Protein AF-A0A6A6K216-F1 (afdb_monomer)

Secondary structure (DSSP, 8-state):
----PPP------------PPTTTTT-HHHHHHHHHHHTSBTTT-TT--B---SGGGS-GGG----HHHHHHHHHHHHHHHHHHHHHHHHTSSGGGGGGSS-S---HHHHHHHHHHHHHTTPPPPPPPHHHHHHHHHHHHHHHH-HHHHHHHHHHHHHHHHHTT-

pLDDT: mean 86.9, std 17.95, range [30.39, 98.62]

Structure (mmCIF, N/CA/C/O backbone):
data_AF-A0A6A6K216-F1
#
_entry.id   AF-A0A6A6K216-F1
#
loop_
_atom_site.group_PDB
_atom_site.id
_atom_site.type_symbol
_atom_site.label_atom_id
_atom_site.label_alt_id
_atom_site.label_comp_id
_atom_site.label_asym_id
_atom_site.label_entity_id
_atom_site.label_seq_id
_atom_site.pdbx_PDB_ins_code
_atom_site.Cartn_x
_atom_site.Cartn_y
_atom_site.Cartn_z
_atom_site.occupancy
_atom_site.B_iso_or_equiv
_atom_site.auth_seq_id
_atom_site.auth_comp_id
_atom_site.auth_asym_id
_atom_site.auth_atom_id
_atom_site.pdbx_PDB_model_num
ATOM 1 N N . MET A 1 1 ? 72.901 -8.628 -29.910 1.00 35.94 1 MET A N 1
ATOM 2 C CA . MET A 1 1 ? 72.685 -7.293 -29.310 1.00 35.94 1 MET A CA 1
ATOM 3 C C . MET A 1 1 ? 71.188 -7.120 -29.076 1.00 35.94 1 MET A C 1
ATOM 5 O O . MET A 1 1 ? 70.442 -7.406 -30.004 1.00 35.94 1 MET A O 1
ATOM 9 N N . PRO A 1 2 ? 70.743 -6.776 -27.857 1.00 42.59 2 PRO A N 1
ATOM 10 C CA . PRO A 1 2 ? 69.335 -6.824 -27.460 1.00 42.59 2 PRO A CA 1
ATOM 11 C C . PRO A 1 2 ? 68.654 -5.462 -27.657 1.00 42.59 2 PRO A C 1
ATOM 13 O O . PRO A 1 2 ? 69.255 -4.438 -27.343 1.00 42.59 2 PRO A O 1
ATOM 16 N N . LEU A 1 3 ? 67.396 -5.426 -28.107 1.00 37.66 3 LEU A N 1
ATOM 17 C CA . LEU A 1 3 ? 66.586 -4.202 -28.078 1.00 37.66 3 LEU A CA 1
ATOM 18 C C . LEU A 1 3 ? 65.158 -4.470 -27.578 1.00 37.66 3 LEU A C 1
ATOM 20 O O . LEU A 1 3 ? 64.275 -4.886 -28.314 1.00 37.66 3 LEU A O 1
ATOM 24 N N . LYS A 1 4 ? 65.034 -4.195 -26.273 1.00 38.81 4 LYS A N 1
ATOM 25 C CA . LYS A 1 4 ? 63.952 -3.544 -25.514 1.00 38.81 4 LYS A CA 1
ATOM 26 C C . LYS A 1 4 ? 62.517 -4.069 -25.653 1.00 38.81 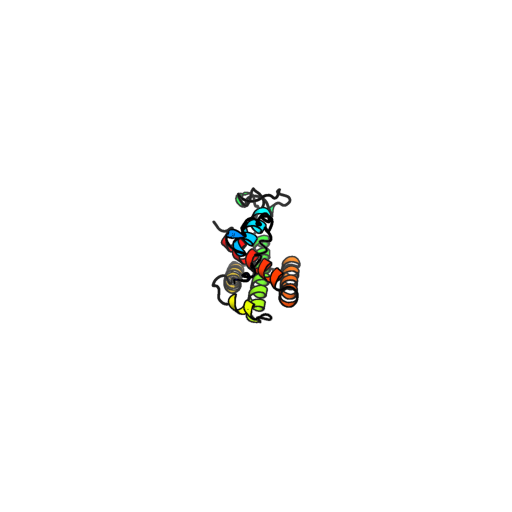4 LYS A C 1
ATOM 28 O O . LYS A 1 4 ? 61.798 -3.763 -26.595 1.00 38.81 4 LYS A O 1
ATOM 33 N N . ALA A 1 5 ? 62.081 -4.718 -24.573 1.00 42.59 5 ALA A N 1
ATOM 34 C CA . ALA A 1 5 ? 60.683 -4.870 -24.200 1.00 42.59 5 ALA A CA 1
ATOM 35 C C . ALA A 1 5 ? 60.002 -3.493 -24.094 1.00 42.59 5 ALA A C 1
ATOM 37 O O . ALA A 1 5 ? 60.501 -2.594 -23.412 1.00 42.59 5 ALA A O 1
ATOM 38 N N . ALA A 1 6 ? 58.865 -3.342 -24.770 1.00 41.12 6 ALA A N 1
ATOM 39 C CA . ALA A 1 6 ? 57.981 -2.201 -24.601 1.00 41.12 6 ALA A CA 1
ATOM 40 C C . ALA A 1 6 ? 57.292 -2.310 -23.233 1.00 41.12 6 ALA A C 1
ATOM 42 O O . ALA A 1 6 ? 56.604 -3.290 -22.948 1.00 41.12 6 ALA A O 1
ATOM 43 N N . ALA A 1 7 ? 57.516 -1.318 -22.375 1.00 40.09 7 ALA A N 1
ATOM 44 C CA . ALA A 1 7 ? 56.846 -1.210 -21.091 1.00 40.09 7 ALA A CA 1
ATOM 45 C C . ALA A 1 7 ? 55.359 -0.897 -21.314 1.00 40.09 7 ALA A C 1
ATOM 47 O O . ALA A 1 7 ? 55.012 0.142 -21.876 1.00 40.09 7 ALA A O 1
ATOM 48 N N . ILE A 1 8 ? 54.488 -1.799 -20.865 1.00 40.84 8 ILE A N 1
ATOM 49 C CA . ILE A 1 8 ? 53.052 -1.551 -20.746 1.00 40.84 8 ILE A CA 1
ATOM 50 C C . ILE A 1 8 ? 52.876 -0.603 -19.558 1.00 40.84 8 ILE A C 1
ATOM 52 O O . ILE A 1 8 ? 53.057 -0.992 -18.405 1.00 40.84 8 ILE A O 1
ATOM 56 N N . VAL A 1 9 ? 52.572 0.661 -19.842 1.00 39.34 9 VAL A N 1
ATOM 57 C CA . VAL A 1 9 ? 52.207 1.640 -18.816 1.00 39.34 9 VAL A CA 1
ATOM 58 C C . VAL A 1 9 ? 50.770 1.342 -18.399 1.00 39.34 9 VAL A C 1
ATOM 60 O O . VAL A 1 9 ? 49.826 1.666 -19.114 1.00 39.34 9 VAL A O 1
ATOM 63 N N . SER A 1 10 ? 50.609 0.686 -17.250 1.00 42.59 10 SER A N 1
ATOM 64 C CA . SER A 1 10 ? 49.314 0.565 -16.583 1.00 42.59 10 SER A CA 1
ATOM 65 C C . SER A 1 10 ? 48.920 1.943 -16.054 1.00 42.59 10 SER A C 1
ATOM 67 O O . SER A 1 10 ? 49.529 2.453 -15.112 1.00 42.59 10 SER A O 1
ATOM 69 N N . SER A 1 11 ? 47.936 2.583 -16.684 1.00 39.50 11 SER A N 1
ATOM 70 C CA . SER A 1 11 ? 47.316 3.789 -16.147 1.00 39.50 11 SER A CA 1
ATOM 71 C C . SER A 1 11 ? 46.386 3.389 -15.002 1.00 39.50 11 SER A C 1
ATOM 73 O O . SER A 1 11 ? 45.192 3.169 -15.199 1.00 39.50 11 SER A O 1
ATOM 75 N N . THR A 1 12 ? 46.919 3.277 -13.788 1.00 42.12 12 THR A N 1
ATOM 76 C CA . THR A 1 12 ? 46.086 3.307 -12.583 1.00 42.12 12 THR A CA 1
ATOM 77 C C . THR A 1 12 ? 45.562 4.725 -12.412 1.00 42.12 12 THR A C 1
ATOM 79 O O . THR A 1 12 ? 46.193 5.567 -11.773 1.00 42.12 12 THR A O 1
ATOM 82 N N . THR A 1 13 ? 44.405 5.003 -13.006 1.00 42.72 13 THR A N 1
ATOM 83 C CA . THR A 1 13 ? 43.576 6.128 -12.586 1.00 42.72 13 THR A CA 1
ATOM 84 C C . THR A 1 13 ? 43.118 5.795 -11.171 1.00 42.72 13 THR A C 1
ATOM 86 O O . THR A 1 13 ? 42.282 4.920 -10.974 1.00 42.72 13 THR A O 1
ATOM 89 N N . ALA A 1 14 ? 43.731 6.421 -10.167 1.00 44.00 14 ALA A N 1
ATOM 90 C CA . ALA A 1 14 ? 43.245 6.342 -8.800 1.00 44.00 14 ALA A CA 1
ATOM 91 C C . ALA A 1 14 ? 41.879 7.039 -8.755 1.00 44.00 14 ALA A C 1
ATOM 93 O O . ALA A 1 14 ? 41.801 8.268 -8.679 1.00 44.00 14 ALA A O 1
ATOM 94 N N . GLU A 1 15 ? 40.801 6.261 -8.861 1.00 48.75 15 GLU A N 1
ATOM 95 C CA . GLU A 1 15 ? 39.462 6.738 -8.541 1.00 48.75 15 GLU A CA 1
ATOM 96 C C . GLU A 1 15 ? 39.501 7.256 -7.101 1.00 48.75 15 GLU A C 1
ATOM 98 O O . GLU A 1 15 ? 39.851 6.535 -6.162 1.00 48.75 15 GLU A O 1
ATOM 103 N N . LYS A 1 16 ? 39.200 8.547 -6.918 1.00 45.44 16 LYS A N 1
ATOM 104 C CA . LYS A 1 16 ? 38.937 9.094 -5.584 1.00 45.44 16 LYS A CA 1
ATOM 105 C C . LYS A 1 16 ? 37.884 8.192 -4.938 1.00 45.44 16 LYS A C 1
ATOM 107 O O . LYS A 1 16 ? 36.906 7.897 -5.625 1.00 45.44 16 LYS A O 1
ATOM 112 N N . PRO A 1 17 ? 38.020 7.791 -3.662 1.00 46.38 17 PRO A N 1
ATOM 113 C CA . PRO A 1 17 ? 36.957 7.063 -2.991 1.00 46.38 17 PRO A CA 1
ATOM 114 C C . PRO A 1 17 ? 35.728 7.971 -2.970 1.00 46.38 17 PRO A C 1
ATOM 116 O O . PRO A 1 17 ? 35.641 8.907 -2.171 1.00 46.38 17 PRO A O 1
ATOM 119 N N . GLN A 1 18 ? 34.805 7.748 -3.908 1.00 61.09 18 GLN A N 1
ATOM 120 C CA . GLN A 1 18 ? 33.478 8.325 -3.828 1.00 61.09 18 GLN A CA 1
ATOM 121 C C . GLN A 1 18 ? 32.920 7.852 -2.491 1.00 61.09 18 GLN A C 1
ATOM 123 O O . GLN A 1 18 ? 33.005 6.666 -2.157 1.00 61.09 18 GLN A O 1
ATOM 128 N N . LYS A 1 19 ? 32.448 8.796 -1.671 1.00 56.94 19 LYS A N 1
ATOM 129 C CA . LYS A 1 19 ? 31.720 8.447 -0.454 1.00 56.94 19 LYS A CA 1
ATOM 130 C C . LYS A 1 19 ? 30.552 7.582 -0.904 1.00 56.94 19 LYS A C 1
ATOM 132 O O . LYS A 1 19 ? 29.618 8.115 -1.492 1.00 56.94 19 LYS A O 1
ATOM 137 N N . ARG A 1 20 ? 30.652 6.276 -0.655 1.00 62.44 20 ARG A N 1
ATOM 138 C CA . ARG A 1 20 ? 29.561 5.347 -0.917 1.00 62.44 20 ARG A CA 1
ATOM 139 C C . ARG A 1 20 ? 28.321 5.852 -0.200 1.00 62.44 20 ARG A C 1
ATOM 141 O O . ARG A 1 20 ? 28.414 6.284 0.957 1.00 62.44 20 ARG A O 1
ATOM 148 N N . TYR A 1 21 ? 27.191 5.826 -0.887 1.00 66.00 21 TYR A N 1
ATOM 149 C CA . TYR A 1 21 ? 25.920 6.157 -0.277 1.00 66.00 21 TYR A CA 1
ATOM 150 C C . TYR A 1 21 ? 25.632 5.138 0.838 1.00 66.00 21 TYR A C 1
ATOM 152 O O . TYR A 1 21 ? 26.005 3.963 0.731 1.00 66.00 21 TYR A O 1
ATOM 160 N N . PRO A 1 22 ? 25.039 5.557 1.968 1.00 67.44 22 PRO A N 1
ATOM 161 C CA . PRO A 1 22 ? 24.715 4.615 3.031 1.00 67.44 22 PRO A CA 1
ATOM 162 C C . PRO A 1 22 ? 23.794 3.503 2.503 1.00 67.44 22 PRO A C 1
ATOM 164 O O . PRO A 1 22 ? 22.769 3.787 1.895 1.00 67.44 22 PRO A O 1
ATOM 167 N N . GLY A 1 23 ? 24.182 2.244 2.720 1.00 69.75 23 GLY A N 1
ATOM 168 C CA . GLY A 1 23 ? 23.472 1.062 2.210 1.00 69.75 23 GLY A CA 1
ATOM 169 C C . GLY A 1 23 ? 24.043 0.471 0.916 1.00 69.75 23 GLY A C 1
ATOM 170 O O . GLY A 1 23 ? 23.913 -0.732 0.707 1.00 69.75 23 GLY A O 1
ATOM 171 N N . GLU A 1 24 ? 24.804 1.245 0.133 1.00 75.31 24 GLU A N 1
ATOM 172 C CA . GLU A 1 24 ? 25.324 0.838 -1.189 1.00 75.31 24 GLU A CA 1
ATOM 173 C C . GLU A 1 24 ? 26.183 -0.435 -1.131 1.00 75.31 24 GLU A C 1
ATOM 175 O O . GLU A 1 24 ? 26.147 -1.287 -2.014 1.00 75.31 24 GLU A O 1
ATOM 180 N N . ALA A 1 25 ? 26.916 -0.635 -0.032 1.00 78.06 25 ALA A N 1
ATOM 181 C CA . ALA A 1 25 ? 27.739 -1.829 0.159 1.00 78.06 25 ALA A CA 1
ATOM 182 C C . ALA A 1 25 ? 26.933 -3.127 0.393 1.00 78.06 25 ALA A C 1
ATOM 184 O O . ALA A 1 25 ? 27.515 -4.206 0.301 1.00 78.06 25 ALA A O 1
ATOM 185 N N . LYS A 1 26 ? 25.637 -3.037 0.729 1.00 83.62 26 LYS A N 1
ATOM 186 C CA . LYS A 1 26 ? 24.752 -4.190 0.984 1.00 83.62 26 LYS A CA 1
ATOM 187 C C . LYS A 1 26 ? 23.751 -4.450 -0.149 1.00 83.62 26 LYS A C 1
ATOM 189 O O . LYS A 1 26 ? 23.140 -5.515 -0.167 1.00 83.62 26 LYS A O 1
ATOM 194 N N . GLY A 1 27 ? 23.607 -3.510 -1.084 1.00 89.06 27 GLY A N 1
ATOM 195 C CA . GLY A 1 27 ? 22.727 -3.609 -2.247 1.00 89.06 27 GLY A CA 1
ATOM 196 C C . GLY A 1 27 ? 21.589 -2.589 -2.239 1.00 89.06 27 GLY A C 1
ATOM 197 O O . GLY A 1 27 ? 21.274 -1.976 -1.221 1.00 89.06 27 GLY A O 1
ATOM 198 N N . PHE A 1 28 ? 20.938 -2.452 -3.394 1.00 88.25 28 PHE A N 1
ATOM 199 C CA . PHE A 1 28 ? 19.971 -1.385 -3.671 1.00 88.25 28 PHE A CA 1
ATOM 200 C C . PHE A 1 28 ? 18.787 -1.334 -2.690 1.00 88.25 28 PHE A C 1
ATOM 202 O O . PHE A 1 28 ? 18.355 -0.257 -2.293 1.00 88.25 28 PHE A O 1
ATOM 209 N N . VAL A 1 29 ? 18.292 -2.487 -2.227 1.00 90.00 29 VAL A N 1
ATOM 210 C CA . VAL A 1 29 ? 17.194 -2.541 -1.243 1.00 90.00 29 VAL A CA 1
ATOM 211 C C . VAL A 1 29 ? 17.589 -1.880 0.086 1.00 90.00 29 VAL A C 1
ATOM 213 O O . VAL A 1 29 ? 16.767 -1.207 0.703 1.00 90.00 29 VAL A O 1
ATOM 216 N N . GLU A 1 30 ? 18.851 -2.001 0.514 1.00 89.88 30 GLU A N 1
ATOM 217 C CA . GLU A 1 30 ? 19.332 -1.336 1.732 1.00 89.88 30 GLU A CA 1
ATOM 218 C C . GLU A 1 30 ? 19.438 0.183 1.535 1.00 89.88 30 GLU A C 1
ATOM 220 O O . GLU A 1 30 ? 19.135 0.941 2.456 1.00 89.88 30 GLU A O 1
ATOM 225 N N . GLU A 1 31 ? 19.815 0.646 0.339 1.00 90.44 31 GLU A N 1
ATOM 226 C CA . GLU A 1 31 ? 19.790 2.076 0.002 1.00 90.44 31 GLU A CA 1
ATOM 227 C C . GLU A 1 31 ? 18.361 2.630 0.091 1.00 90.44 31 GLU A C 1
ATOM 229 O O . GLU A 1 31 ? 18.127 3.667 0.718 1.00 90.44 31 GLU A O 1
ATOM 234 N N . MET A 1 32 ? 17.385 1.898 -0.458 1.00 91.38 32 MET A N 1
ATOM 235 C CA . MET A 1 32 ? 15.969 2.261 -0.373 1.00 91.38 32 MET A CA 1
ATOM 236 C C . MET A 1 32 ? 15.472 2.278 1.075 1.00 91.38 32 MET A C 1
ATOM 238 O O . MET A 1 32 ? 14.845 3.255 1.486 1.00 91.38 32 MET A O 1
ATOM 242 N N . ARG A 1 33 ? 15.789 1.245 1.873 1.00 91.88 33 ARG A N 1
ATOM 243 C CA . ARG A 1 33 ? 15.476 1.198 3.311 1.00 91.88 33 ARG A CA 1
ATOM 244 C C . ARG A 1 33 ? 16.048 2.415 4.026 1.00 91.88 33 ARG A C 1
ATOM 246 O O . ARG A 1 33 ? 15.327 3.074 4.766 1.00 91.88 33 ARG A O 1
ATOM 253 N N . PHE A 1 34 ? 17.322 2.725 3.809 1.00 89.50 34 PHE A N 1
ATOM 254 C CA . PHE A 1 34 ? 17.995 3.826 4.490 1.00 89.50 34 PHE A CA 1
ATOM 255 C C . PHE A 1 34 ? 17.320 5.175 4.215 1.00 89.50 34 PHE A C 1
ATOM 257 O O . PHE A 1 34 ? 17.086 5.952 5.142 1.00 89.50 34 PHE A O 1
ATOM 264 N N . VAL A 1 35 ? 16.963 5.447 2.956 1.00 91.75 35 VAL A N 1
ATOM 265 C CA . VAL A 1 35 ? 16.245 6.677 2.592 1.00 91.75 35 VAL A CA 1
ATOM 266 C C . VAL A 1 35 ? 14.827 6.679 3.167 1.00 91.75 35 VAL A C 1
ATOM 268 O O . VAL A 1 35 ? 14.415 7.684 3.745 1.00 91.75 35 VAL A O 1
ATOM 271 N N . ALA A 1 36 ? 14.100 5.562 3.075 1.00 90.88 36 ALA A N 1
ATOM 272 C CA . ALA A 1 36 ? 12.743 5.440 3.603 1.00 90.88 36 ALA A CA 1
ATOM 273 C C . ALA A 1 36 ? 12.690 5.669 5.122 1.00 90.88 36 ALA A C 1
ATOM 275 O O . ALA A 1 36 ? 11.853 6.430 5.608 1.00 90.88 36 ALA A O 1
ATOM 276 N N . MET A 1 37 ? 13.620 5.084 5.882 1.00 90.56 37 MET A N 1
ATOM 277 C CA . MET A 1 37 ? 13.667 5.232 7.340 1.00 90.56 37 MET A CA 1
ATOM 278 C C . MET A 1 37 ? 13.858 6.689 7.770 1.00 90.56 37 MET A C 1
ATOM 280 O O . MET A 1 37 ? 13.173 7.142 8.682 1.00 90.56 37 MET A O 1
ATOM 284 N N . LYS A 1 38 ? 14.694 7.462 7.068 1.00 91.75 38 LYS A N 1
ATOM 285 C CA . LYS A 1 38 ? 14.906 8.892 7.361 1.00 91.75 38 LYS A CA 1
ATOM 286 C C . LYS A 1 38 ? 13.656 9.753 7.184 1.00 91.75 38 LYS A C 1
ATOM 288 O O . LYS A 1 38 ? 13.561 10.814 7.797 1.00 91.75 38 LYS A O 1
ATOM 293 N N . LEU A 1 39 ? 12.718 9.327 6.336 1.00 91.88 39 LEU A N 1
ATOM 294 C CA . LEU A 1 39 ? 11.461 10.041 6.107 1.00 91.88 39 LEU A CA 1
ATOM 295 C C . LEU A 1 39 ? 10.420 9.799 7.206 1.00 91.88 39 LEU A C 1
ATOM 297 O O . LEU A 1 39 ? 9.438 10.531 7.256 1.00 91.88 39 LEU A O 1
ATOM 301 N N . HIS A 1 40 ? 10.634 8.829 8.097 1.00 91.00 40 HIS A N 1
ATOM 302 C CA . HIS A 1 40 ? 9.775 8.630 9.260 1.00 91.00 40 HIS A CA 1
ATOM 303 C C . HIS A 1 40 ? 10.100 9.644 10.361 1.00 91.00 40 HIS A C 1
ATOM 305 O O . HIS A 1 40 ? 11.218 10.170 10.446 1.00 91.00 40 HIS A O 1
ATOM 311 N N . THR A 1 41 ? 9.135 9.893 11.247 1.00 92.06 41 THR A N 1
ATOM 312 C CA . THR A 1 41 ? 9.400 10.646 12.475 1.00 92.06 41 THR A CA 1
ATOM 313 C C . THR A 1 41 ? 10.118 9.777 13.499 1.00 92.06 41 THR A C 1
ATOM 315 O O . THR A 1 41 ? 9.982 8.550 13.508 1.00 92.06 41 THR A O 1
ATOM 318 N N . ARG A 1 42 ? 10.850 10.412 14.423 1.00 90.56 42 ARG A N 1
ATOM 319 C CA . ARG A 1 42 ? 11.465 9.696 15.558 1.00 90.56 42 ARG A CA 1
ATOM 320 C C . ARG A 1 42 ? 10.451 9.020 16.474 1.00 90.56 42 ARG A C 1
ATOM 322 O O . ARG A 1 42 ? 10.810 8.085 17.184 1.00 90.56 42 ARG A O 1
ATOM 329 N N . GLU A 1 43 ? 9.209 9.504 16.483 1.00 89.06 43 GLU A N 1
ATOM 330 C CA . GLU A 1 43 ? 8.134 8.892 17.263 1.00 89.06 43 GLU A CA 1
ATOM 331 C C . GLU A 1 43 ? 7.642 7.573 16.658 1.00 89.06 43 GLU A C 1
ATOM 333 O O . GLU A 1 43 ? 7.176 6.712 17.399 1.00 89.06 43 GLU A O 1
ATOM 338 N N . GLN A 1 44 ? 7.740 7.413 15.336 1.00 86.12 44 GLN A N 1
ATOM 339 C CA . GLN A 1 44 ? 7.256 6.229 14.623 1.00 86.12 44 GLN A CA 1
ATOM 340 C C . GLN A 1 44 ? 8.365 5.225 14.315 1.00 86.12 44 GLN A C 1
ATOM 342 O O . GLN A 1 44 ? 8.106 4.028 14.249 1.00 86.12 44 GLN A O 1
ATOM 347 N N . ALA A 1 45 ? 9.607 5.688 14.160 1.00 88.31 45 ALA A N 1
ATOM 348 C CA . ALA A 1 45 ? 10.747 4.823 13.911 1.00 88.31 45 ALA A CA 1
ATOM 349 C C . ALA A 1 45 ? 12.029 5.353 14.562 1.00 88.31 45 ALA A C 1
ATOM 351 O O . ALA A 1 45 ? 12.357 6.534 14.470 1.00 88.31 45 ALA A O 1
ATOM 352 N N . LYS A 1 46 ? 12.830 4.451 15.143 1.00 88.12 46 LYS A N 1
ATOM 353 C CA . LYS A 1 46 ? 14.109 4.797 15.796 1.00 88.12 46 LYS A CA 1
ATOM 354 C C . LYS A 1 46 ? 15.102 5.495 14.857 1.00 88.12 46 LYS A C 1
ATOM 356 O O . LYS A 1 46 ? 15.869 6.346 15.299 1.00 88.12 46 LYS A O 1
ATOM 361 N N . GLU A 1 47 ? 15.104 5.107 13.585 1.00 88.31 47 GLU A N 1
ATOM 362 C CA . GLU A 1 47 ? 15.962 5.674 12.532 1.00 88.31 47 GLU A CA 1
ATOM 363 C C . GLU A 1 47 ? 15.337 6.913 11.855 1.00 88.31 47 GLU A C 1
ATOM 365 O O . GLU A 1 47 ? 15.926 7.458 10.924 1.00 88.31 47 GLU A O 1
ATOM 370 N N . GLY A 1 48 ? 14.163 7.360 12.316 1.00 90.94 48 GLY A N 1
ATOM 371 C CA . GLY A 1 48 ? 13.466 8.533 11.800 1.00 90.94 48 GLY A CA 1
ATOM 372 C C . GLY A 1 48 ? 14.226 9.838 12.036 1.00 90.94 48 GLY A C 1
ATOM 373 O O . GLY A 1 48 ? 14.883 10.035 13.064 1.00 90.94 48 GLY A O 1
ATOM 374 N N . GLU A 1 49 ? 14.124 10.761 11.082 1.00 93.31 49 GLU A N 1
ATOM 375 C CA . GLU A 1 49 ? 14.758 12.084 11.151 1.00 93.31 49 GLU A CA 1
ATOM 376 C C . GLU A 1 49 ? 13.762 13.237 10.962 1.00 93.31 49 GLU A C 1
ATOM 378 O O . GLU A 1 49 ? 14.156 14.397 11.077 1.00 93.31 49 GLU A O 1
ATOM 383 N N . LYS A 1 50 ? 12.482 12.948 10.692 1.00 93.06 50 LYS A N 1
ATOM 384 C CA . LYS A 1 50 ? 11.445 13.976 10.560 1.00 93.06 50 LYS A CA 1
ATOM 385 C C . LYS A 1 50 ? 10.864 14.396 11.908 1.00 93.06 50 LYS A C 1
ATOM 387 O O . LYS A 1 50 ? 10.764 13.600 12.845 1.00 93.06 50 LYS A O 1
ATOM 392 N N . GLU A 1 51 ? 10.465 15.659 11.965 1.00 92.00 51 GLU A N 1
ATOM 393 C CA . GLU A 1 51 ? 9.637 16.200 13.039 1.00 92.00 51 GLU A CA 1
ATOM 394 C C . GLU A 1 51 ? 8.165 15.864 12.778 1.00 92.00 51 GLU A C 1
ATOM 396 O O . GLU A 1 51 ? 7.773 15.605 11.642 1.00 92.00 51 GLU A O 1
ATOM 401 N N . VAL A 1 52 ? 7.358 15.857 13.836 1.00 92.12 52 VAL A N 1
ATOM 402 C CA . VAL A 1 52 ? 5.915 15.611 13.741 1.00 92.12 52 VAL A CA 1
ATOM 403 C C . VAL A 1 52 ? 5.214 16.884 13.268 1.00 92.12 52 VAL A C 1
ATOM 405 O O . VAL A 1 52 ? 5.165 17.870 14.004 1.00 92.12 52 VAL A O 1
ATOM 408 N N . GLU A 1 53 ? 4.611 16.848 12.084 1.00 90.94 53 GLU A N 1
ATOM 409 C CA . GLU A 1 53 ? 3.785 17.933 11.545 1.00 90.94 53 GLU A CA 1
ATOM 410 C C . GLU A 1 53 ? 2.292 17.612 11.666 1.00 90.94 53 GLU A C 1
ATOM 412 O O . GLU A 1 53 ? 1.476 18.506 11.909 1.00 90.94 53 GLU A O 1
ATOM 417 N N . LYS A 1 54 ? 1.928 16.331 11.537 1.00 89.06 54 LYS A N 1
ATOM 418 C CA . LYS A 1 54 ? 0.532 15.871 11.533 1.00 89.06 54 LYS A CA 1
ATOM 419 C C . LYS A 1 54 ? 0.204 14.924 12.693 1.00 89.06 54 LYS A C 1
ATOM 421 O O . LYS A 1 54 ? 1.097 14.258 13.221 1.00 89.06 54 LYS A O 1
ATOM 426 N N . PRO A 1 55 ? -1.073 14.820 13.111 1.00 88.94 55 PRO A N 1
ATOM 427 C CA . PRO A 1 55 ? -1.489 13.861 14.136 1.00 88.94 55 PRO A CA 1
ATOM 428 C C . PRO A 1 55 ? -1.105 12.413 13.801 1.00 88.94 55 PRO A C 1
ATOM 430 O O . PRO A 1 55 ? -0.660 11.685 14.685 1.00 88.94 55 PRO A O 1
ATOM 433 N N . GLU A 1 56 ? -1.200 12.028 12.528 1.00 87.62 56 GLU A N 1
ATOM 434 C CA . GLU A 1 56 ? -0.895 10.685 12.021 1.00 87.62 56 GLU A CA 1
ATOM 435 C C . GLU A 1 56 ? 0.613 10.392 11.965 1.00 87.62 56 GLU A C 1
ATOM 437 O O . GLU A 1 56 ? 1.013 9.268 11.693 1.00 87.62 56 GLU A O 1
ATOM 442 N N . GLU A 1 57 ? 1.471 11.380 12.231 1.00 88.81 57 GLU A N 1
ATOM 443 C CA . GLU A 1 57 ? 2.933 11.225 12.299 1.00 88.81 57 GLU A CA 1
ATOM 444 C C . GLU A 1 57 ? 3.432 11.029 13.742 1.00 88.81 57 GLU A C 1
ATOM 446 O O . GLU A 1 57 ? 4.624 10.815 13.982 1.00 88.81 57 GLU A O 1
ATOM 451 N N . ARG A 1 58 ? 2.518 11.096 14.721 1.00 89.88 58 ARG A N 1
ATOM 452 C CA . ARG A 1 58 ? 2.789 10.776 16.128 1.00 89.88 58 ARG A CA 1
ATOM 453 C C . ARG A 1 58 ? 2.887 9.269 16.338 1.00 89.88 58 ARG A C 1
ATOM 455 O O . ARG A 1 58 ? 2.427 8.477 15.512 1.00 89.88 58 ARG A O 1
ATOM 462 N N . ALA A 1 59 ? 3.424 8.876 17.491 1.00 88.19 59 ALA A N 1
ATOM 463 C CA . ALA A 1 59 ? 3.393 7.486 17.937 1.00 88.19 59 ALA A CA 1
ATOM 464 C C . ALA A 1 59 ? 1.956 6.924 17.910 1.00 88.19 59 ALA A C 1
ATOM 466 O O . ALA A 1 59 ? 1.038 7.562 18.428 1.00 88.19 59 ALA A O 1
ATOM 467 N N . VAL A 1 60 ? 1.781 5.715 17.363 1.00 87.25 60 VAL A N 1
ATOM 468 C CA . VAL A 1 60 ? 0.473 5.049 17.180 1.00 87.25 60 VAL A CA 1
ATOM 469 C C . VAL A 1 60 ? -0.400 5.028 18.449 1.00 87.25 60 VAL A C 1
ATOM 471 O O . VAL A 1 60 ? -1.589 5.314 18.338 1.00 87.25 60 VAL A O 1
ATOM 474 N N . PRO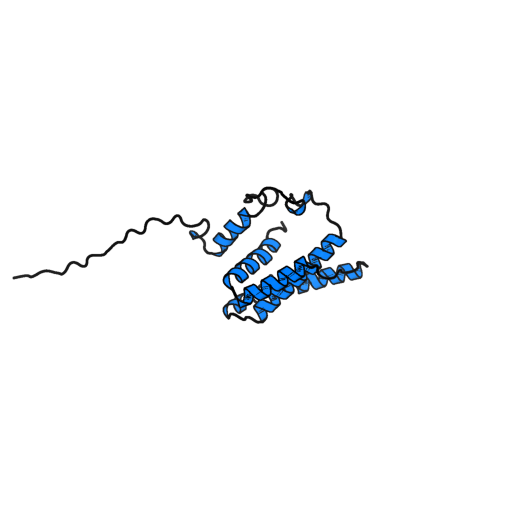 A 1 61 ? 0.133 4.807 19.674 1.00 90.06 61 PRO A N 1
ATOM 475 C CA . PRO A 1 61 ? -0.683 4.843 20.895 1.00 90.06 61 PRO A CA 1
ATOM 476 C C . PRO A 1 61 ? -1.338 6.198 21.204 1.00 90.06 61 PRO A C 1
ATOM 478 O O . PRO A 1 61 ? -2.212 6.267 22.062 1.00 90.06 61 PRO A O 1
ATOM 481 N N . LYS A 1 62 ? -0.895 7.283 20.558 1.00 91.31 62 LYS A N 1
ATOM 482 C CA . LYS A 1 62 ? -1.457 8.633 20.713 1.00 91.31 62 LYS A CA 1
ATOM 483 C C . LYS A 1 62 ? -2.552 8.938 19.685 1.00 91.31 62 LYS A C 1
ATOM 485 O O . LYS A 1 62 ? -3.055 10.059 19.673 1.00 91.31 62 LYS A O 1
ATOM 490 N N . TRP A 1 63 ? -2.850 8.013 18.775 1.00 91.38 63 TRP A N 1
ATOM 491 C CA . TRP A 1 63 ? -3.865 8.222 17.749 1.00 91.38 63 TRP A CA 1
ATOM 492 C C . TRP A 1 63 ? -5.267 8.076 18.342 1.00 91.38 63 TRP A C 1
ATOM 494 O O . TRP A 1 63 ? -5.503 7.246 19.218 1.00 91.38 63 TRP A O 1
ATOM 504 N N . GLU A 1 64 ? -6.212 8.843 17.803 1.00 92.69 64 GLU A N 1
ATOM 505 C CA . GLU A 1 64 ? -7.640 8.746 18.117 1.00 92.69 64 GLU A CA 1
ATOM 506 C C . GLU A 1 64 ? -8.399 8.261 16.866 1.00 92.69 64 GLU A C 1
ATOM 508 O O . GLU A 1 64 ? -9.027 9.061 16.167 1.00 92.69 64 GLU A O 1
ATOM 513 N N . PRO A 1 65 ? -8.288 6.968 16.497 1.00 93.81 65 PRO A N 1
ATOM 514 C CA . PRO A 1 65 ? -8.903 6.458 15.279 1.00 93.81 65 PRO A CA 1
ATOM 515 C C . PRO A 1 65 ? -10.426 6.348 15.417 1.00 93.81 65 PRO A C 1
ATOM 517 O O . PRO A 1 65 ? -10.964 6.078 16.490 1.00 93.81 65 PRO A O 1
ATOM 520 N N . SER A 1 66 ? -11.126 6.473 14.290 1.00 95.25 66 SER A N 1
ATOM 521 C CA . SER A 1 66 ? -12.552 6.165 14.175 1.00 95.25 66 SER A CA 1
ATOM 522 C C . SER A 1 66 ? -12.770 5.019 13.190 1.00 95.25 66 SER A C 1
ATOM 524 O O . SER A 1 66 ? -11.984 4.836 12.259 1.00 95.25 66 SER A O 1
ATOM 526 N N . VAL A 1 67 ? -13.858 4.260 13.359 1.00 96.44 67 VAL A N 1
ATOM 527 C CA . VAL A 1 67 ? -14.199 3.172 12.423 1.00 96.44 67 VAL A CA 1
ATOM 528 C C . VAL A 1 67 ? -14.437 3.720 11.014 1.00 96.44 67 VAL A C 1
ATOM 530 O O . VAL A 1 67 ? -13.970 3.135 10.046 1.00 96.44 67 VAL A O 1
ATOM 533 N N . GLU A 1 68 ? -15.087 4.880 10.884 1.00 95.44 68 GLU A N 1
ATOM 534 C CA . GLU A 1 68 ? -15.291 5.540 9.587 1.00 95.44 68 GLU A CA 1
ATOM 535 C C . GLU A 1 68 ? -13.958 5.927 8.922 1.00 95.44 68 GLU A C 1
ATOM 537 O O . GLU A 1 68 ? -13.750 5.682 7.732 1.00 95.44 68 GLU A O 1
ATOM 542 N N . GLY A 1 69 ? -13.034 6.517 9.689 1.00 95.56 69 GLY A N 1
ATOM 543 C CA . GLY A 1 69 ? -11.699 6.863 9.204 1.00 95.56 69 GLY A CA 1
ATOM 544 C C . GLY A 1 69 ? -10.912 5.627 8.776 1.00 95.56 69 GLY A C 1
ATOM 545 O O . GLY A 1 69 ? -10.300 5.625 7.709 1.00 95.56 69 GLY A O 1
ATOM 546 N N . TYR A 1 70 ? -10.997 4.556 9.564 1.00 96.75 70 TYR A N 1
ATOM 547 C CA . TYR A 1 70 ? -10.342 3.291 9.265 1.00 96.75 70 TYR A CA 1
ATOM 548 C C . TYR A 1 70 ? -10.919 2.615 8.016 1.00 96.75 70 TYR A C 1
ATOM 550 O O . TYR A 1 70 ? -10.158 2.188 7.156 1.00 96.75 70 TYR A O 1
ATOM 558 N N . LEU A 1 71 ? -12.244 2.591 7.844 1.00 97.94 71 LEU A N 1
ATOM 559 C CA . LEU A 1 71 ? -12.884 2.057 6.636 1.00 97.94 71 LEU A CA 1
ATOM 560 C C . LEU A 1 71 ? -12.445 2.802 5.374 1.00 97.94 71 LEU A C 1
ATOM 562 O O . LEU A 1 71 ? -12.118 2.171 4.373 1.00 97.94 71 LEU A O 1
ATOM 566 N N . ARG A 1 72 ? -12.376 4.135 5.428 1.00 97.25 72 ARG A N 1
ATOM 567 C CA . ARG A 1 72 ? -11.855 4.949 4.319 1.00 97.25 72 ARG A CA 1
ATOM 568 C C . ARG A 1 72 ? -10.390 4.626 4.022 1.00 97.25 72 ARG A C 1
ATOM 570 O O . ARG A 1 72 ? -10.035 4.454 2.861 1.00 97.25 72 ARG A O 1
ATOM 577 N N . PHE A 1 73 ? -9.565 4.461 5.057 1.00 96.50 73 PHE A N 1
ATOM 578 C CA . PHE A 1 73 ? -8.186 3.994 4.904 1.00 96.50 73 PHE A CA 1
ATOM 579 C C . PHE A 1 73 ? -8.106 2.609 4.242 1.00 96.50 73 PHE A C 1
ATOM 581 O O . PHE A 1 73 ? -7.292 2.421 3.338 1.00 96.50 73 PHE A O 1
ATOM 588 N N . LEU A 1 74 ? -8.948 1.650 4.641 1.00 98.00 74 LEU A N 1
ATOM 589 C CA . LEU A 1 74 ? -8.967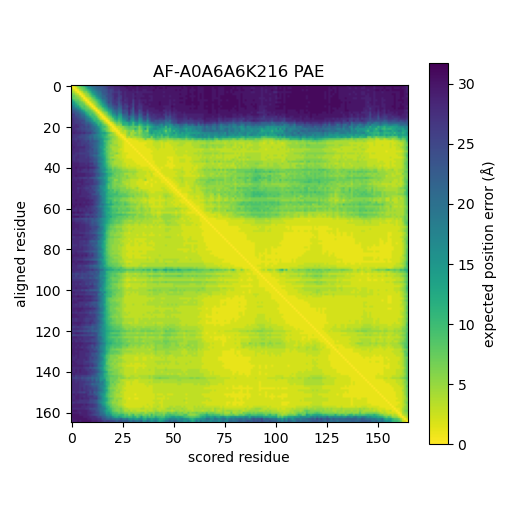 0.308 4.055 1.00 98.00 74 LEU A CA 1
ATOM 590 C C . LEU A 1 74 ? -9.397 0.327 2.584 1.00 98.00 74 LEU A C 1
ATOM 592 O O . LEU A 1 74 ? -8.770 -0.344 1.766 1.00 98.00 74 LEU A O 1
ATOM 596 N N . VAL A 1 75 ? -10.425 1.105 2.235 1.00 98.38 75 VAL A N 1
ATOM 597 C CA . VAL A 1 75 ? -10.908 1.230 0.850 1.00 98.38 75 VAL A CA 1
ATOM 598 C C . VAL A 1 75 ? -9.844 1.862 -0.049 1.00 98.38 75 VAL A C 1
ATOM 600 O O . VAL A 1 75 ? -9.553 1.325 -1.119 1.00 98.38 75 VAL A O 1
ATOM 603 N N . ASP A 1 76 ? -9.210 2.947 0.400 1.00 98.25 76 ASP A N 1
ATOM 604 C CA . ASP A 1 76 ? -8.125 3.594 -0.345 1.00 98.25 76 ASP A CA 1
ATOM 605 C C . ASP A 1 76 ? -6.916 2.668 -0.488 1.00 98.25 76 ASP A C 1
ATOM 607 O O . ASP A 1 76 ? -6.359 2.530 -1.579 1.00 98.25 76 ASP A O 1
ATOM 611 N N . SER A 1 77 ? -6.539 1.984 0.596 1.00 97.81 77 SER A N 1
ATOM 612 C CA . SER A 1 77 ? -5.445 1.012 0.579 1.00 97.81 77 SER A CA 1
ATOM 613 C C . SER A 1 77 ? -5.736 -0.111 -0.408 1.00 97.81 77 SER A C 1
ATOM 615 O O . SER A 1 77 ? -4.878 -0.453 -1.218 1.00 97.81 77 SER A O 1
ATOM 617 N N . LYS A 1 78 ? -6.958 -0.656 -0.396 1.00 98.31 78 LYS A N 1
ATOM 618 C CA . LYS A 1 78 ? -7.365 -1.716 -1.319 1.00 98.31 78 LYS A CA 1
ATOM 619 C C . LYS A 1 78 ? -7.269 -1.252 -2.768 1.00 98.31 78 LYS A C 1
ATOM 621 O O . LYS A 1 78 ? -6.723 -1.984 -3.582 1.00 98.31 78 LYS A O 1
ATOM 626 N N . LEU A 1 79 ? -7.736 -0.043 -3.086 1.00 98.62 79 LEU A N 1
ATOM 627 C CA . LEU A 1 79 ? -7.625 0.513 -4.437 1.00 98.62 79 LEU A CA 1
ATOM 628 C C . LEU A 1 79 ? -6.161 0.621 -4.897 1.00 98.62 79 LEU A C 1
ATOM 630 O O . LEU A 1 79 ? -5.842 0.330 -6.054 1.00 98.62 79 LEU A O 1
ATOM 634 N N . VAL A 1 80 ? -5.263 1.024 -3.996 1.00 98.44 80 VAL A N 1
ATOM 635 C CA . VAL A 1 80 ? -3.823 1.086 -4.269 1.00 98.44 80 VAL A CA 1
ATOM 636 C C . VAL A 1 80 ? -3.246 -0.311 -4.512 1.00 98.44 80 VAL A C 1
ATOM 638 O O . VAL A 1 80 ? -2.557 -0.498 -5.515 1.00 98.44 80 VAL A O 1
ATOM 641 N N . TYR A 1 81 ? -3.559 -1.302 -3.672 1.00 98.44 81 TYR A N 1
ATOM 642 C CA . TYR A 1 81 ? -3.094 -2.680 -3.870 1.00 98.44 81 TYR A CA 1
ATOM 643 C C . TYR A 1 81 ? -3.664 -3.312 -5.144 1.00 98.44 81 TYR A C 1
ATOM 645 O O . TYR A 1 81 ? -2.890 -3.848 -5.929 1.00 98.44 81 TYR A O 1
ATOM 653 N N . ASP A 1 82 ? -4.959 -3.132 -5.432 1.00 98.56 82 ASP A N 1
ATOM 654 C CA . ASP A 1 82 ? -5.587 -3.601 -6.678 1.00 98.56 82 ASP A CA 1
ATOM 655 C C . ASP A 1 82 ? -4.846 -3.024 -7.896 1.00 98.56 82 ASP A C 1
ATOM 657 O O . ASP A 1 82 ? -4.625 -3.701 -8.901 1.00 98.56 82 ASP A O 1
ATOM 661 N N . THR A 1 83 ? -4.432 -1.758 -7.796 1.00 98.62 83 THR A N 1
ATOM 662 C CA . THR A 1 83 ? -3.679 -1.077 -8.848 1.00 98.62 83 THR A CA 1
ATOM 663 C C . THR A 1 83 ? -2.270 -1.644 -9.001 1.00 98.62 83 THR A C 1
ATOM 665 O O . THR A 1 83 ? -1.859 -1.919 -10.126 1.00 98.62 83 THR A O 1
ATOM 668 N N . LEU A 1 84 ? -1.535 -1.847 -7.903 1.00 98.19 84 LEU A N 1
ATOM 669 C CA . LEU A 1 84 ? -0.198 -2.450 -7.935 1.00 98.19 84 LEU A CA 1
ATOM 670 C C . LEU A 1 84 ? -0.239 -3.863 -8.523 1.00 98.19 84 LEU A C 1
ATOM 672 O O . LEU A 1 84 ? 0.532 -4.162 -9.433 1.00 98.19 84 LEU A O 1
ATOM 676 N N . GLU A 1 85 ? -1.158 -4.697 -8.033 1.00 98.12 85 GLU A N 1
ATOM 677 C CA . GLU A 1 85 ? -1.357 -6.079 -8.475 1.00 98.12 85 GLU A CA 1
ATOM 678 C C . GLU A 1 85 ? -1.726 -6.126 -9.971 1.00 98.12 85 GLU A C 1
ATOM 680 O O . GLU A 1 85 ? -1.136 -6.890 -10.734 1.00 98.12 85 GLU A O 1
ATOM 685 N N . SER A 1 86 ? -2.603 -5.231 -10.440 1.00 98.06 86 SER A N 1
ATOM 686 C CA . SER A 1 86 ? -2.949 -5.124 -11.865 1.00 98.06 86 SER A CA 1
ATOM 687 C C . SER A 1 86 ? -1.775 -4.673 -12.746 1.00 98.06 86 SER A C 1
ATOM 689 O O . SER A 1 86 ? -1.610 -5.181 -13.858 1.00 98.06 86 SER A O 1
ATOM 691 N N . ILE A 1 87 ? -0.945 -3.737 -12.273 1.00 98.00 87 ILE A N 1
ATOM 692 C CA . ILE A 1 87 ? 0.235 -3.258 -13.009 1.00 98.00 87 ILE A CA 1
ATOM 693 C C . ILE A 1 87 ? 1.248 -4.390 -13.201 1.00 98.00 87 ILE A C 1
ATOM 695 O O . ILE A 1 87 ? 1.725 -4.603 -14.322 1.00 98.00 87 ILE A O 1
ATOM 699 N N . VAL A 1 88 ? 1.571 -5.122 -12.128 1.00 96.94 88 VAL A N 1
ATOM 700 C CA . VAL A 1 88 ? 2.528 -6.237 -12.213 1.00 96.94 88 VAL A CA 1
ATOM 701 C C . VAL A 1 88 ? 1.963 -7.400 -13.019 1.00 96.94 88 VAL A C 1
ATOM 703 O O . VAL A 1 88 ? 2.719 -8.061 -13.729 1.00 96.94 88 VAL A O 1
ATOM 706 N N . ASP A 1 89 ? 0.644 -7.614 -13.001 1.00 95.88 89 ASP A N 1
ATOM 707 C CA . ASP A 1 89 ? 0.011 -8.633 -13.833 1.00 95.88 89 ASP A CA 1
ATOM 708 C C . ASP A 1 89 ? 0.083 -8.291 -15.330 1.00 95.88 89 ASP A C 1
ATOM 710 O O . ASP A 1 89 ? 0.557 -9.119 -16.118 1.00 95.88 89 ASP A O 1
ATOM 714 N N . LYS A 1 90 ? -0.264 -7.046 -15.706 1.00 95.00 90 LYS A N 1
ATOM 715 C CA . LYS A 1 90 ? -0.131 -6.516 -17.080 1.00 95.00 90 LYS A CA 1
ATOM 716 C C . LYS A 1 90 ? 1.316 -6.579 -17.578 1.00 95.00 90 LYS A C 1
ATOM 718 O O . LYS A 1 90 ? 1.532 -6.796 -18.767 1.00 95.00 90 LYS A O 1
ATOM 723 N N . ALA A 1 91 ? 2.284 -6.373 -16.680 1.00 90.19 91 ALA A N 1
ATOM 724 C CA . ALA A 1 91 ? 3.720 -6.460 -16.939 1.00 90.19 91 ALA A CA 1
ATOM 725 C C . ALA A 1 91 ? 4.171 -5.685 -18.194 1.00 90.19 91 ALA A C 1
ATOM 727 O O . ALA A 1 91 ? 4.809 -6.238 -19.089 1.00 90.19 91 ALA A O 1
ATOM 728 N N . ALA A 1 92 ? 3.854 -4.383 -18.255 1.00 92.44 92 ALA A N 1
ATOM 729 C CA . ALA A 1 92 ? 4.266 -3.507 -19.363 1.00 92.44 92 ALA A CA 1
ATOM 730 C C . ALA A 1 92 ? 5.792 -3.512 -19.598 1.00 92.44 92 ALA A C 1
ATOM 732 O O . ALA A 1 92 ? 6.250 -3.348 -20.729 1.00 92.44 92 ALA A O 1
ATOM 733 N N . TYR A 1 93 ? 6.565 -3.764 -18.537 1.00 94.25 93 TYR A N 1
ATOM 734 C CA . TYR A 1 93 ? 7.988 -4.073 -18.591 1.00 94.25 93 TYR A CA 1
ATOM 735 C C . TYR A 1 93 ? 8.225 -5.529 -18.153 1.00 94.25 93 TYR A C 1
ATOM 737 O O . TYR A 1 93 ? 7.665 -5.939 -17.135 1.00 94.25 93 TYR A O 1
ATOM 745 N N . PRO A 1 94 ? 9.089 -6.310 -18.839 1.00 94.75 94 PRO A N 1
ATOM 746 C CA . PRO A 1 94 ? 9.262 -7.736 -18.544 1.00 94.75 94 PRO A CA 1
ATOM 747 C C . PRO A 1 94 ? 9.629 -8.050 -17.090 1.00 94.75 94 PRO A C 1
ATOM 749 O O . PRO A 1 94 ? 9.122 -9.011 -16.521 1.00 94.75 94 PRO A O 1
ATOM 752 N N . PHE A 1 95 ? 10.459 -7.217 -16.459 1.00 94.62 95 PHE A N 1
ATOM 753 C CA . PHE A 1 95 ? 10.906 -7.441 -15.083 1.00 94.62 95 PHE A CA 1
ATOM 754 C C . PHE A 1 95 ? 9.811 -7.215 -14.030 1.00 94.62 95 PHE A C 1
ATOM 756 O O . PHE A 1 95 ? 9.990 -7.608 -12.884 1.00 94.62 95 PHE A O 1
ATOM 763 N N . TYR A 1 96 ? 8.664 -6.628 -14.388 1.00 97.00 96 TYR A N 1
ATOM 764 C CA . TYR A 1 96 ? 7.510 -6.571 -13.486 1.00 97.00 96 TYR A CA 1
ATOM 765 C C . TYR A 1 96 ? 6.924 -7.953 -13.212 1.00 97.00 96 TYR A C 1
ATOM 767 O O . TYR A 1 96 ? 6.340 -8.166 -12.153 1.00 97.00 96 TYR A O 1
ATOM 775 N N . ALA A 1 97 ? 7.115 -8.908 -14.128 1.00 94.12 97 ALA A N 1
ATOM 776 C CA . ALA A 1 97 ? 6.635 -10.268 -13.940 1.00 94.12 97 ALA A CA 1
ATOM 777 C C . ALA A 1 97 ? 7.285 -10.973 -12.736 1.00 94.12 97 ALA A C 1
ATOM 779 O O . ALA A 1 97 ? 6.649 -11.837 -12.139 1.00 94.12 97 ALA A O 1
ATOM 780 N N . GLU A 1 98 ? 8.495 -10.559 -12.343 1.00 95.81 98 GLU A N 1
ATOM 781 C CA . GLU A 1 98 ? 9.204 -11.064 -11.156 1.00 95.81 98 GLU A CA 1
ATOM 782 C C . GLU A 1 98 ? 8.520 -10.656 -9.837 1.00 95.81 98 GLU A C 1
ATOM 784 O O . GLU A 1 98 ? 8.796 -11.230 -8.787 1.00 95.81 98 GLU A O 1
ATOM 789 N N . PHE A 1 99 ? 7.613 -9.673 -9.879 1.00 96.06 99 PHE A N 1
ATOM 790 C CA . PHE A 1 99 ? 6.874 -9.167 -8.719 1.00 96.06 99 PHE A CA 1
ATOM 791 C C . PHE A 1 99 ? 5.440 -9.705 -8.635 1.00 96.06 99 PHE A C 1
ATOM 793 O O . PHE A 1 99 ? 4.634 -9.187 -7.863 1.00 96.06 99 PHE A O 1
ATOM 800 N N . LYS A 1 100 ? 5.099 -10.736 -9.418 1.00 95.62 100 LYS A N 1
ATOM 801 C CA . LYS A 1 100 ? 3.820 -11.446 -9.289 1.00 95.62 100 LYS A CA 1
ATOM 802 C C . LYS A 1 100 ? 3.928 -12.567 -8.260 1.00 95.62 100 LYS A C 1
ATOM 804 O O . LYS A 1 100 ? 4.956 -13.234 -8.180 1.00 95.62 100 LYS A O 1
ATOM 809 N N . ASN A 1 101 ? 2.825 -12.863 -7.574 1.00 94.88 101 ASN A N 1
ATOM 810 C CA . ASN A 1 101 ? 2.687 -14.020 -6.680 1.00 94.88 101 ASN A CA 1
ATOM 811 C C . ASN A 1 101 ? 3.766 -14.070 -5.585 1.00 94.88 101 ASN A C 1
ATOM 813 O O . ASN A 1 101 ? 4.311 -15.125 -5.262 1.00 94.88 101 ASN A O 1
ATOM 817 N N . THR A 1 102 ? 4.078 -12.909 -5.022 1.00 95.38 102 THR A N 1
ATOM 818 C CA . THR A 1 102 ? 5.095 -12.728 -3.979 1.00 95.38 102 THR A CA 1
ATOM 819 C C . THR A 1 102 ? 4.626 -13.206 -2.602 1.00 95.38 102 THR A C 1
ATOM 821 O O . THR A 1 102 ? 5.442 -13.408 -1.705 1.00 95.38 102 THR A O 1
ATOM 824 N N .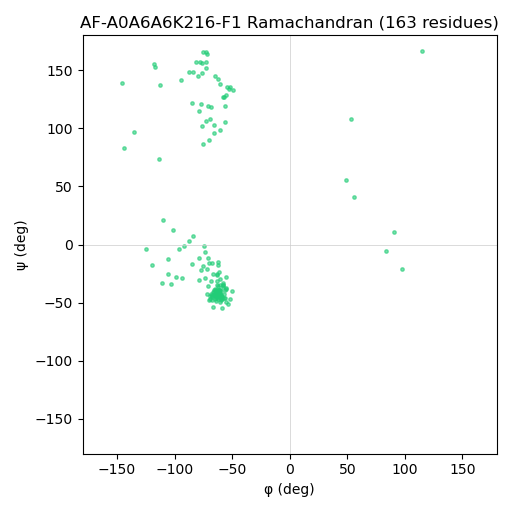 GLY A 1 103 ? 3.312 -13.363 -2.407 1.00 95.25 103 GLY A N 1
ATOM 825 C CA . GLY A 1 103 ? 2.670 -13.592 -1.110 1.00 95.25 103 GLY A CA 1
ATOM 826 C C . GLY A 1 103 ? 2.408 -12.299 -0.324 1.00 95.25 103 GLY A C 1
ATOM 827 O O . GLY A 1 103 ? 1.765 -12.321 0.739 1.00 95.25 103 GLY A O 1
ATOM 828 N N . LEU A 1 104 ? 2.884 -11.160 -0.836 1.00 95.56 104 LEU A N 1
ATOM 829 C CA . LEU A 1 104 ? 2.684 -9.844 -0.238 1.00 95.56 104 LEU A CA 1
ATOM 830 C C . LEU A 1 104 ? 1.351 -9.213 -0.656 1.00 95.56 104 LEU A C 1
ATOM 832 O O . LEU A 1 104 ? 0.881 -8.330 0.054 1.00 95.56 104 LEU A O 1
ATOM 836 N N . GLU A 1 105 ? 0.703 -9.712 -1.715 1.00 97.06 105 GLU A N 1
ATOM 837 C CA . GLU A 1 105 ? -0.572 -9.230 -2.269 1.00 97.06 105 GLU A CA 1
ATOM 838 C C . GLU A 1 105 ? -1.637 -9.073 -1.177 1.00 97.06 105 GLU A C 1
ATOM 840 O O . GLU A 1 105 ? -1.795 -9.947 -0.312 1.00 97.06 105 GLU A O 1
ATOM 845 N N . ARG A 1 106 ? -2.347 -7.941 -1.159 1.00 97.88 106 ARG A N 1
ATOM 846 C CA . ARG A 1 106 ? -3.274 -7.553 -0.072 1.00 97.88 106 ARG A CA 1
ATOM 847 C C . ARG A 1 106 ? -4.707 -7.369 -0.529 1.00 97.88 106 ARG A C 1
ATOM 849 O O . ARG A 1 106 ? -5.592 -7.422 0.325 1.00 97.88 106 ARG A O 1
ATOM 856 N N . SER A 1 107 ? -4.956 -7.218 -1.824 1.00 97.62 107 SER A N 1
ATOM 857 C CA . SER A 1 107 ? -6.286 -6.952 -2.366 1.00 97.62 107 SER A CA 1
ATOM 858 C C . SER A 1 107 ? -7.354 -7.937 -1.899 1.00 97.62 107 SER A C 1
ATOM 860 O O . SER A 1 107 ? -8.423 -7.524 -1.447 1.00 97.62 107 SER A O 1
ATOM 862 N N . GLU A 1 108 ? -7.059 -9.239 -1.944 1.00 97.88 108 GLU A N 1
ATOM 863 C CA . GLU A 1 108 ? -8.004 -10.281 -1.525 1.00 97.88 108 GLU A CA 1
ATOM 864 C C . GLU A 1 108 ? -8.290 -10.233 -0.015 1.00 97.88 108 GLU A C 1
ATOM 866 O O . GLU A 1 108 ? -9.433 -10.392 0.411 1.00 97.88 108 GLU A O 1
ATOM 871 N N . LYS A 1 109 ? -7.264 -9.993 0.809 1.00 97.62 109 LYS A N 1
ATOM 872 C CA . LYS A 1 109 ? -7.419 -9.917 2.271 1.00 97.62 109 LYS A CA 1
ATOM 873 C C . LYS A 1 109 ? -8.241 -8.696 2.667 1.00 97.62 109 LYS A C 1
ATOM 875 O O . LYS A 1 109 ? -9.209 -8.838 3.402 1.00 97.62 109 LYS A O 1
ATOM 880 N N . LEU A 1 110 ? -7.943 -7.542 2.072 1.00 98.25 110 LEU A N 1
ATOM 881 C CA . LEU A 1 110 ? -8.712 -6.318 2.287 1.00 98.25 110 LEU A CA 1
ATOM 882 C C . LEU A 1 110 ? -10.163 -6.454 1.813 1.00 98.25 110 LEU A C 1
ATOM 884 O O . LEU A 1 110 ? -11.060 -5.915 2.449 1.00 98.25 110 LEU A O 1
ATOM 888 N N . ALA A 1 111 ? -10.424 -7.196 0.730 1.00 98.38 111 ALA A N 1
ATOM 889 C CA . ALA A 1 111 ? -11.796 -7.493 0.315 1.00 98.38 111 ALA A CA 1
ATOM 890 C C . ALA A 1 111 ? -12.563 -8.271 1.398 1.00 98.38 111 ALA A C 1
ATOM 892 O O . ALA A 1 111 ? -13.712 -7.942 1.684 1.00 98.38 111 ALA A O 1
ATOM 893 N N . LYS A 1 112 ? -11.923 -9.268 2.025 1.00 98.56 112 LYS A N 1
ATOM 894 C CA . LYS A 1 112 ? -12.519 -10.043 3.127 1.00 98.56 112 LYS A CA 1
ATOM 895 C C . LYS A 1 112 ? -12.765 -9.176 4.358 1.00 98.56 112 LYS A C 1
ATOM 897 O O . LYS A 1 112 ? -13.839 -9.266 4.940 1.00 98.56 112 LYS A O 1
ATOM 902 N N . ASP A 1 113 ? -11.814 -8.314 4.710 1.00 98.19 113 ASP A N 1
ATOM 903 C CA . ASP A 1 113 ? -11.954 -7.406 5.851 1.00 98.19 113 ASP A CA 1
ATOM 904 C C . ASP A 1 113 ? -13.120 -6.425 5.641 1.00 98.19 113 ASP A C 1
ATOM 906 O O . ASP A 1 113 ? -13.947 -6.231 6.532 1.00 98.19 113 ASP A O 1
ATOM 910 N N . LEU A 1 114 ? -13.241 -5.839 4.444 1.00 98.25 114 LEU A N 1
ATOM 911 C CA . LEU A 1 114 ? -14.339 -4.928 4.109 1.00 98.25 114 LEU A CA 1
ATOM 912 C C . LEU A 1 114 ? -15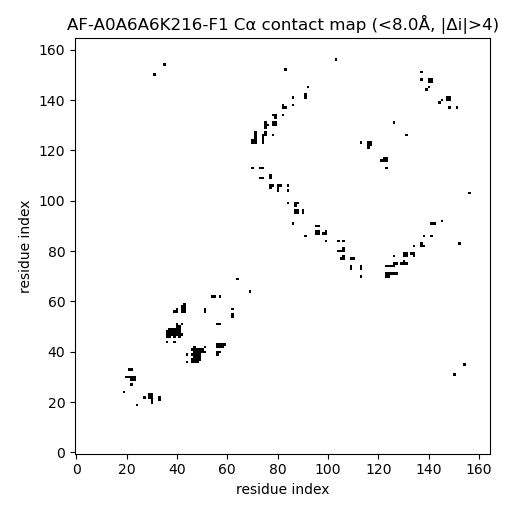.703 -5.631 4.093 1.00 98.25 114 LEU A C 1
ATOM 914 O O . LEU A 1 114 ? -16.676 -5.074 4.602 1.00 98.25 114 LEU A O 1
ATOM 918 N N . GLU A 1 115 ? -15.794 -6.851 3.555 1.00 98.31 115 GLU A N 1
ATOM 919 C CA . GLU A 1 115 ? -17.041 -7.623 3.632 1.00 98.31 115 GLU A CA 1
ATOM 920 C C . GLU A 1 115 ? -17.386 -7.982 5.084 1.00 98.31 115 GLU A C 1
ATOM 922 O O . GLU A 1 115 ? -18.545 -7.851 5.473 1.00 98.31 115 GLU A O 1
ATOM 927 N N . TRP A 1 116 ? -16.401 -8.307 5.928 1.00 98.50 116 TRP A N 1
ATOM 928 C CA . TRP A 1 116 ? -16.642 -8.518 7.357 1.00 98.50 116 TRP A CA 1
ATOM 929 C C . TRP A 1 116 ? -17.236 -7.269 8.030 1.00 98.50 116 TRP A C 1
ATOM 931 O O . TRP A 1 116 ? -18.231 -7.373 8.746 1.00 98.50 116 TRP A O 1
ATOM 941 N N . PHE A 1 117 ? -16.706 -6.069 7.761 1.00 98.25 117 PHE A N 1
ATOM 942 C CA . PHE A 1 117 ? -1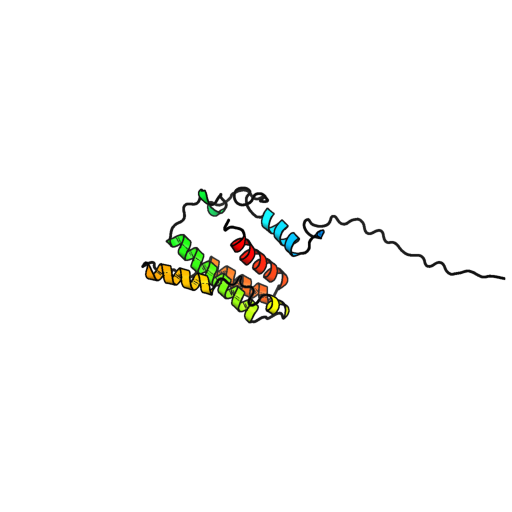7.280 -4.821 8.291 1.00 98.25 117 PHE A CA 1
ATOM 943 C C . PHE A 1 117 ? -18.719 -4.586 7.815 1.00 98.25 117 PHE A C 1
ATOM 945 O O . PHE A 1 117 ? -19.574 -4.145 8.584 1.00 98.25 117 PHE A O 1
ATOM 952 N N . LYS A 1 118 ? -19.008 -4.904 6.557 1.00 97.56 118 LYS A N 1
ATOM 953 C CA . LYS A 1 118 ? -20.357 -4.807 5.998 1.00 97.56 118 LYS A CA 1
ATOM 954 C C . LYS A 1 118 ? -21.329 -5.769 6.685 1.00 97.56 118 LYS A C 1
ATOM 956 O O . LYS A 1 118 ? -22.451 -5.372 6.992 1.00 97.56 118 LYS A O 1
ATOM 961 N N . GLU A 1 119 ? -20.896 -6.989 7.002 1.00 98.12 119 GLU A N 1
ATOM 962 C CA . GLU A 1 119 ? -21.672 -7.952 7.801 1.00 98.12 119 GLU A CA 1
ATOM 963 C C . GLU A 1 119 ? -21.942 -7.451 9.228 1.00 98.12 119 GLU A C 1
ATOM 965 O O . GLU A 1 119 ? -23.005 -7.726 9.782 1.00 98.12 119 GLU A O 1
ATOM 970 N N . GLN A 1 120 ? -21.030 -6.660 9.806 1.00 97.44 120 GLN A N 1
ATOM 971 C CA . GLN A 1 120 ? -21.249 -5.994 11.098 1.00 97.44 120 GLN A CA 1
ATOM 972 C C . GLN A 1 120 ? -22.213 -4.790 11.014 1.00 97.44 120 GLN A C 1
ATOM 974 O O . GLN A 1 120 ? -22.499 -4.159 12.030 1.00 97.44 120 GLN A O 1
ATOM 979 N N . GLY A 1 121 ? -22.728 -4.460 9.824 1.00 97.50 121 GLY A N 1
ATOM 980 C CA . GLY A 1 121 ? -23.682 -3.371 9.609 1.00 97.50 121 GLY A CA 1
ATOM 981 C C . GLY A 1 121 ? -23.048 -2.016 9.293 1.00 97.50 121 GLY A C 1
ATOM 982 O O . GLY A 1 121 ? -23.756 -1.007 9.285 1.00 97.50 121 GLY A O 1
ATOM 983 N N . TYR A 1 122 ? -21.741 -1.962 9.019 1.00 98.06 122 TYR A N 1
ATOM 984 C CA . TYR A 1 122 ? -21.097 -0.731 8.566 1.00 98.06 122 TYR A CA 1
ATOM 985 C C . TYR A 1 122 ? -21.335 -0.485 7.074 1.00 98.06 122 TYR A C 1
ATOM 987 O O . TYR A 1 122 ? -21.360 -1.404 6.256 1.00 98.06 122 TYR A O 1
ATOM 995 N N . VAL A 1 123 ? -21.463 0.789 6.706 1.00 97.00 123 VAL A N 1
ATOM 996 C CA . VAL A 1 123 ? -21.495 1.210 5.303 1.00 97.00 123 VAL A CA 1
ATOM 997 C C . VAL A 1 123 ? -20.061 1.373 4.818 1.00 97.00 123 VAL A C 1
ATOM 999 O O . VAL A 1 123 ? -19.299 2.158 5.382 1.00 97.00 123 VAL A O 1
ATOM 1002 N N . ILE A 1 124 ? -19.696 0.638 3.770 1.00 97.81 124 ILE A N 1
ATOM 1003 C CA . ILE A 1 124 ? -18.377 0.757 3.148 1.00 97.81 124 ILE A CA 1
ATOM 1004 C C . ILE A 1 124 ? -18.362 2.027 2.286 1.00 97.81 124 ILE A C 1
ATOM 1006 O O . ILE A 1 124 ? -19.205 2.147 1.393 1.00 97.81 124 ILE A O 1
ATOM 1010 N N . PRO A 1 125 ? -17.464 2.993 2.557 1.00 97.00 125 PRO A N 1
ATOM 1011 C CA . PRO A 1 125 ? -17.405 4.229 1.791 1.00 97.00 125 PRO A CA 1
ATOM 1012 C C . PRO A 1 125 ? -16.845 3.982 0.386 1.00 97.00 125 PRO A C 1
ATOM 1014 O O . PRO A 1 125 ? -16.204 2.966 0.116 1.00 97.00 125 PRO A O 1
ATOM 1017 N N . GLU A 1 126 ? -17.040 4.949 -0.505 1.00 95.69 126 GLU A N 1
ATOM 1018 C CA . GLU A 1 126 ? -16.293 4.997 -1.761 1.00 95.69 126 GLU A CA 1
ATOM 1019 C C . GLU A 1 126 ? -14.835 5.413 -1.517 1.00 95.69 126 GLU A C 1
ATOM 1021 O O . GLU A 1 126 ? -14.512 6.060 -0.514 1.00 95.69 126 GLU A O 1
ATOM 1026 N N . ALA A 1 127 ? -13.955 5.054 -2.455 1.00 94.75 127 ALA A N 1
ATOM 1027 C CA . ALA A 1 127 ? -12.560 5.474 -2.413 1.00 94.75 127 ALA A CA 1
ATOM 1028 C C . ALA A 1 127 ? -12.453 7.002 -2.457 1.00 94.75 127 ALA A C 1
ATOM 1030 O O . ALA A 1 127 ? -13.144 7.681 -3.221 1.00 94.75 127 ALA A O 1
ATOM 1031 N N . SER A 1 128 ? -11.562 7.548 -1.638 1.00 95.88 128 SER A N 1
ATOM 1032 C CA . SER A 1 128 ? -11.330 8.978 -1.562 1.00 95.88 128 SER A CA 1
ATOM 1033 C C . SER A 1 128 ? -10.581 9.491 -2.793 1.00 95.88 128 SER A C 1
ATOM 1035 O O . SER A 1 128 ? -9.944 8.748 -3.550 1.00 95.88 128 SER A O 1
ATOM 1037 N N . SER A 1 129 ? -10.586 10.814 -2.962 1.00 96.38 129 SER A N 1
ATOM 1038 C CA . SER A 1 129 ? -9.778 11.472 -3.989 1.00 96.38 129 SER A CA 1
ATOM 1039 C C . SER A 1 129 ? -8.279 11.225 -3.804 1.00 96.38 129 SER A C 1
ATOM 1041 O O . SER A 1 129 ? -7.557 11.181 -4.799 1.00 96.38 129 SER A O 1
ATOM 1043 N N . ALA A 1 130 ? -7.800 11.031 -2.570 1.00 94.69 130 ALA A N 1
ATOM 1044 C CA . ALA A 1 130 ? -6.398 10.738 -2.293 1.00 94.69 130 ALA A CA 1
ATOM 1045 C C . ALA A 1 130 ? -6.022 9.329 -2.775 1.00 94.69 130 ALA A C 1
ATOM 1047 O O . ALA A 1 130 ? -5.043 9.185 -3.510 1.00 94.69 130 ALA A O 1
ATOM 1048 N N . GLY A 1 131 ? -6.837 8.319 -2.446 1.00 95.50 131 GLY A N 1
ATOM 1049 C CA . GLY A 1 131 ? -6.660 6.950 -2.941 1.00 95.50 131 GLY A CA 1
ATOM 1050 C C . GLY A 1 131 ? -6.706 6.885 -4.469 1.00 95.50 131 GLY A C 1
ATOM 1051 O O . GLY A 1 131 ? -5.806 6.327 -5.098 1.00 95.50 131 GLY A O 1
ATOM 1052 N N . ALA A 1 132 ? -7.699 7.538 -5.082 1.00 97.50 132 ALA A N 1
ATOM 1053 C CA . ALA A 1 132 ? -7.845 7.588 -6.536 1.00 97.50 132 ALA A CA 1
ATOM 1054 C C . ALA A 1 132 ? -6.672 8.302 -7.232 1.00 97.50 132 ALA A C 1
ATOM 1056 O O . ALA A 1 132 ? -6.138 7.796 -8.221 1.00 97.50 132 ALA A O 1
ATOM 1057 N N . SER A 1 133 ? -6.234 9.448 -6.700 1.00 98.06 133 SER A N 1
ATOM 1058 C CA . SER A 1 133 ? -5.092 10.195 -7.248 1.00 98.06 133 SER A CA 1
ATOM 1059 C C . SER A 1 133 ? -3.803 9.390 -7.147 1.00 98.06 133 SER A C 1
ATOM 1061 O O . SER A 1 133 ? -2.996 9.397 -8.076 1.00 98.06 133 SER A O 1
ATOM 1063 N N . TYR A 1 134 ? -3.610 8.662 -6.044 1.00 98.12 134 TYR A N 1
ATOM 1064 C CA . TYR A 1 134 ? -2.407 7.863 -5.873 1.00 98.12 134 TYR A CA 1
ATOM 1065 C C . TYR A 1 134 ? -2.396 6.636 -6.789 1.00 98.12 134 TYR A C 1
ATOM 1067 O O . TYR A 1 134 ? -1.396 6.387 -7.459 1.00 98.12 134 TYR A O 1
ATOM 1075 N N . ALA A 1 135 ? -3.522 5.930 -6.917 1.00 98.38 135 ALA A N 1
ATOM 1076 C CA . ALA A 1 135 ? -3.675 4.847 -7.886 1.00 98.38 135 ALA A CA 1
ATOM 1077 C C . ALA A 1 135 ? -3.402 5.320 -9.325 1.00 98.38 135 ALA A C 1
ATOM 1079 O O . ALA A 1 135 ? -2.699 4.651 -10.083 1.00 98.38 135 ALA A O 1
ATOM 1080 N N . GLN A 1 136 ? -3.902 6.500 -9.701 1.00 98.31 136 GLN A N 1
ATOM 1081 C CA . GLN A 1 136 ? -3.621 7.087 -11.010 1.00 98.31 136 GLN A CA 1
ATOM 1082 C C . GLN A 1 136 ? -2.128 7.405 -11.189 1.00 98.31 136 GLN A C 1
ATOM 1084 O O . GLN A 1 136 ? -1.550 7.055 -12.216 1.00 98.31 136 GLN A O 1
ATOM 1089 N N . CYS A 1 137 ? -1.485 7.991 -10.176 1.00 98.25 137 CYS A N 1
ATOM 1090 C CA . CYS A 1 137 ? -0.044 8.249 -10.180 1.00 98.25 137 CYS A CA 1
ATOM 1091 C C . CYS A 1 137 ? 0.768 6.960 -10.401 1.00 98.25 137 CYS A C 1
ATOM 1093 O O . CYS A 1 137 ? 1.648 6.926 -11.259 1.00 98.25 137 CYS A O 1
ATOM 1095 N N . LEU A 1 138 ? 0.431 5.869 -9.702 1.00 98.44 138 LEU A N 1
ATOM 1096 C CA . LEU A 1 138 ? 1.112 4.578 -9.855 1.00 98.44 138 LEU A CA 1
ATOM 1097 C C . LEU A 1 138 ? 0.992 4.019 -11.274 1.00 98.44 138 LEU A C 1
ATOM 1099 O O . LEU A 1 138 ? 1.984 3.540 -11.822 1.00 98.44 138 LEU A O 1
ATOM 1103 N N . LYS A 1 139 ? -0.195 4.118 -11.888 1.00 98.31 139 LYS A N 1
ATOM 1104 C CA . LYS A 1 139 ? -0.401 3.708 -13.286 1.00 98.31 139 LYS A CA 1
ATOM 1105 C C . LYS A 1 139 ? 0.498 4.500 -14.226 1.00 98.31 139 LYS A C 1
ATOM 1107 O O . LYS A 1 139 ? 1.184 3.904 -15.050 1.00 98.31 139 LYS A O 1
ATOM 1112 N N . GLU A 1 140 ? 0.546 5.819 -14.072 1.00 97.88 140 GLU A N 1
ATOM 1113 C CA . GLU A 1 140 ? 1.381 6.674 -14.918 1.00 97.88 140 GLU A CA 1
ATOM 1114 C C . GLU A 1 140 ? 2.874 6.386 -14.758 1.00 97.88 140 GLU A C 1
ATOM 1116 O O . GLU A 1 140 ? 3.582 6.267 -15.760 1.00 97.88 140 GLU A O 1
ATOM 1121 N N . 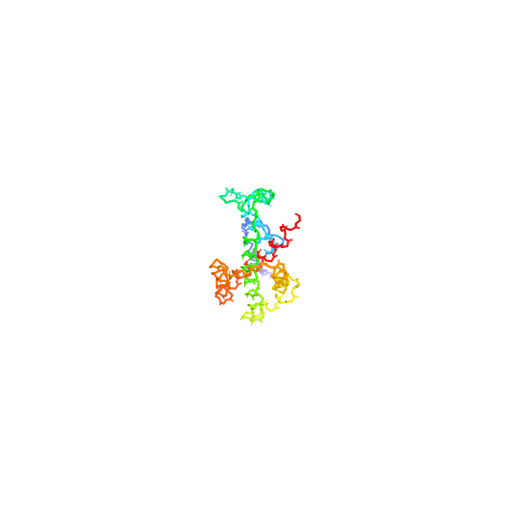LEU A 1 141 ? 3.352 6.231 -13.521 1.00 97.88 141 LEU A N 1
ATOM 1122 C CA . LEU A 1 141 ? 4.746 5.875 -13.252 1.00 97.88 141 LEU A CA 1
ATOM 1123 C C . LEU A 1 141 ? 5.088 4.506 -13.840 1.00 97.88 141 LEU A C 1
ATOM 1125 O O . LEU A 1 141 ? 6.125 4.364 -14.477 1.00 97.88 141 LEU A O 1
ATOM 1129 N N . SER A 1 142 ? 4.192 3.524 -13.719 1.00 97.50 142 SER A N 1
ATOM 1130 C CA . SER A 1 142 ? 4.432 2.173 -14.238 1.00 97.50 142 SER A CA 1
ATOM 1131 C C . SER A 1 142 ? 4.619 2.087 -15.752 1.00 97.50 142 SER A C 1
ATOM 1133 O O . SER A 1 142 ? 5.125 1.084 -16.242 1.00 97.50 142 SER A O 1
ATOM 1135 N N . GLU A 1 143 ? 4.212 3.118 -16.495 1.00 95.62 143 GLU A N 1
ATOM 1136 C CA . GLU A 1 143 ? 4.359 3.187 -17.951 1.00 95.62 143 GLU A CA 1
ATOM 1137 C C . GLU A 1 143 ? 5.464 4.156 -18.394 1.00 95.62 143 GLU A C 1
ATOM 1139 O O . GLU A 1 143 ? 5.998 4.004 -19.491 1.00 95.62 143 GLU A O 1
ATOM 1144 N N . LYS A 1 144 ? 5.801 5.163 -17.575 1.00 96.56 144 LYS A N 1
ATOM 1145 C CA . LYS A 1 144 ? 6.723 6.252 -17.955 1.00 96.56 144 LYS A CA 1
ATOM 1146 C C . LYS A 1 144 ? 8.064 6.215 -17.227 1.00 96.56 144 LYS A C 1
ATOM 1148 O O . LYS A 1 144 ? 9.065 6.637 -17.799 1.00 96.56 144 LYS A O 1
ATOM 1153 N N . ASP A 1 145 ? 8.080 5.758 -15.980 1.00 97.44 145 ASP A N 1
ATOM 1154 C CA . ASP A 1 145 ? 9.252 5.750 -15.103 1.00 97.44 14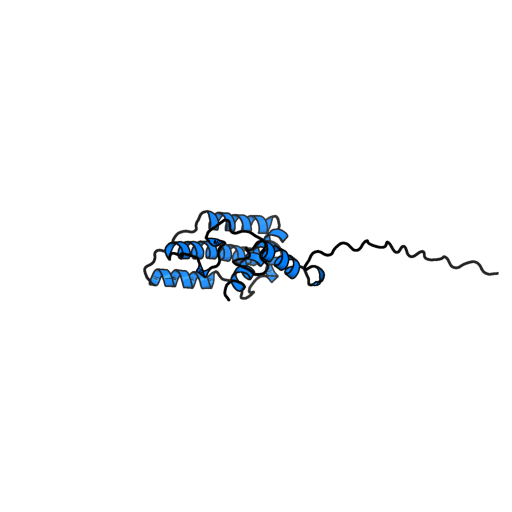5 ASP A CA 1
ATOM 1155 C C . ASP A 1 145 ? 9.234 4.493 -14.220 1.00 97.44 145 ASP A C 1
ATOM 1157 O O . ASP A 1 145 ? 8.765 4.503 -13.071 1.00 97.44 145 ASP A O 1
ATOM 1161 N N . PRO A 1 146 ? 9.718 3.363 -14.759 1.00 95.88 146 PRO A N 1
ATOM 1162 C CA . PRO A 1 146 ? 9.572 2.102 -14.073 1.00 95.88 146 PRO A CA 1
ATOM 1163 C C . PRO A 1 146 ? 10.480 1.988 -12.839 1.00 95.88 146 PRO A C 1
ATOM 1165 O O . PRO A 1 146 ? 10.164 1.215 -11.937 1.00 95.88 146 PRO A O 1
ATOM 1168 N N . GLN A 1 147 ? 11.563 2.767 -12.746 1.00 96.25 147 GLN A N 1
ATOM 1169 C CA . GLN A 1 147 ? 12.407 2.848 -11.551 1.00 96.25 147 GLN A CA 1
ATOM 1170 C C . GLN A 1 147 ? 11.670 3.550 -10.405 1.00 96.25 147 GLN A C 1
ATOM 1172 O O . GLN A 1 147 ? 11.676 3.046 -9.278 1.00 96.25 147 GLN A O 1
ATOM 1177 N N . ALA A 1 148 ? 10.988 4.666 -10.686 1.00 96.75 148 ALA A N 1
ATOM 1178 C CA . ALA A 1 148 ? 10.131 5.320 -9.701 1.00 96.75 148 ALA A CA 1
ATOM 1179 C C . ALA A 1 148 ? 8.988 4.396 -9.256 1.00 96.75 148 ALA A C 1
ATOM 1181 O O . ALA A 1 148 ? 8.718 4.290 -8.060 1.00 96.75 148 ALA A O 1
ATOM 1182 N N . PHE A 1 149 ? 8.372 3.653 -10.181 1.00 97.88 149 PHE A N 1
ATOM 1183 C CA . PHE A 1 149 ? 7.363 2.652 -9.825 1.00 97.88 149 PHE A CA 1
ATOM 1184 C C . PHE A 1 149 ? 7.898 1.596 -8.841 1.00 97.88 149 PHE A C 1
ATOM 1186 O O . PHE A 1 149 ? 7.249 1.337 -7.828 1.00 97.88 149 PHE A O 1
ATOM 1193 N N . ILE A 1 150 ? 9.094 1.037 -9.072 1.00 96.19 150 ILE A N 1
ATOM 1194 C CA . ILE A 1 150 ? 9.718 0.083 -8.134 1.00 96.19 150 ILE A CA 1
ATOM 1195 C C . ILE A 1 150 ? 9.957 0.718 -6.757 1.00 96.19 150 ILE A C 1
ATOM 1197 O O . ILE A 1 150 ? 9.776 0.053 -5.735 1.00 96.19 150 ILE A O 1
ATOM 1201 N N . CYS A 1 151 ? 10.288 2.012 -6.704 1.00 96.56 151 CYS A N 1
ATOM 1202 C CA . CYS A 1 151 ? 10.389 2.743 -5.442 1.00 96.56 151 CYS A CA 1
ATOM 1203 C C . CYS A 1 151 ? 9.073 2.750 -4.657 1.00 96.56 151 CYS A C 1
ATOM 1205 O O . CYS A 1 151 ? 9.060 2.459 -3.457 1.00 96.56 151 CYS A O 1
ATOM 1207 N N . HIS A 1 152 ? 7.958 3.026 -5.330 1.00 97.50 152 HIS A N 1
ATOM 1208 C CA . HIS A 1 152 ? 6.639 2.975 -4.706 1.00 97.50 152 HIS A CA 1
ATOM 1209 C C . HIS A 1 152 ? 6.236 1.551 -4.316 1.00 97.50 152 HIS A C 1
ATOM 1211 O O . HIS A 1 152 ? 5.771 1.351 -3.197 1.00 97.50 152 HIS A O 1
ATOM 1217 N N . PHE A 1 153 ? 6.464 0.565 -5.189 1.00 96.56 153 PHE A N 1
ATOM 1218 C CA . PHE A 1 153 ? 6.182 -0.842 -4.903 1.00 96.56 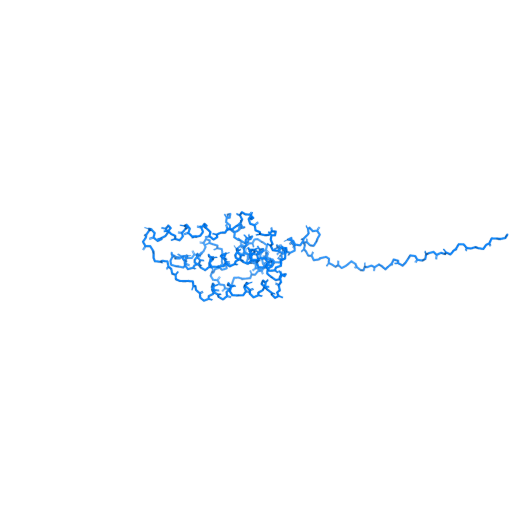153 PHE A CA 1
ATOM 1219 C C . PHE A 1 153 ? 6.870 -1.288 -3.606 1.00 96.56 153 PHE A C 1
ATOM 1221 O O . PHE A 1 153 ? 6.215 -1.800 -2.698 1.00 96.56 153 PHE A O 1
ATOM 1228 N N . TYR A 1 154 ? 8.176 -1.027 -3.487 1.00 95.50 154 TYR A N 1
ATOM 1229 C CA . TYR A 1 154 ? 8.945 -1.344 -2.287 1.00 95.50 154 TYR A CA 1
ATOM 1230 C C . TYR A 1 154 ? 8.372 -0.653 -1.047 1.00 95.50 154 TYR A C 1
ATOM 1232 O O . TYR A 1 154 ? 8.046 -1.321 -0.070 1.00 95.50 154 TYR A O 1
ATOM 1240 N N . ASN A 1 155 ? 8.215 0.674 -1.083 1.00 94.50 155 ASN A N 1
ATOM 1241 C CA . ASN A 1 155 ? 7.785 1.416 0.100 1.00 94.50 155 ASN A CA 1
ATOM 1242 C C . ASN A 1 155 ? 6.382 1.007 0.561 1.00 94.50 155 ASN A C 1
ATOM 1244 O O . ASN A 1 155 ? 6.167 0.887 1.759 1.00 94.50 155 ASN A O 1
ATOM 1248 N N . ILE A 1 156 ? 5.444 0.749 -0.355 1.00 95.81 156 ILE A N 1
ATOM 1249 C CA . ILE A 1 156 ? 4.071 0.369 0.006 1.00 95.81 156 ILE A CA 1
ATOM 1250 C C . ILE A 1 156 ? 4.049 -1.004 0.691 1.00 95.81 156 ILE A C 1
ATOM 1252 O O . ILE A 1 156 ? 3.547 -1.121 1.811 1.00 95.81 156 ILE A O 1
ATOM 1256 N N . TYR A 1 157 ? 4.627 -2.033 0.063 1.00 95.00 157 TYR A N 1
ATOM 1257 C CA . TYR A 1 157 ? 4.586 -3.387 0.620 1.00 95.00 157 TYR A CA 1
ATOM 1258 C C . TYR A 1 157 ? 5.415 -3.521 1.901 1.00 95.00 157 TYR A C 1
ATOM 1260 O O . TYR A 1 157 ? 4.950 -4.118 2.874 1.00 95.00 157 TYR A O 1
ATOM 1268 N N . PHE A 1 158 ? 6.620 -2.944 1.935 1.00 92.69 158 PHE A N 1
ATOM 1269 C CA . PHE A 1 158 ? 7.509 -3.111 3.083 1.00 92.69 158 PHE A CA 1
ATOM 1270 C C . PHE A 1 158 ? 7.133 -2.217 4.267 1.00 92.69 158 PHE A C 1
ATOM 1272 O O . PHE A 1 158 ? 7.299 -2.655 5.406 1.00 92.69 158 PHE A O 1
ATOM 1279 N N . ALA A 1 159 ? 6.552 -1.028 4.042 1.00 87.56 159 ALA A N 1
ATOM 1280 C CA . ALA A 1 159 ? 5.993 -0.236 5.141 1.00 87.56 159 ALA A CA 1
ATOM 1281 C C . ALA A 1 159 ? 4.851 -0.990 5.836 1.00 87.56 159 ALA A C 1
ATOM 1283 O O . ALA A 1 159 ? 4.817 -1.051 7.065 1.00 87.56 159 ALA A O 1
ATOM 1284 N N . HIS A 1 160 ? 3.964 -1.632 5.064 1.00 85.19 160 HIS A N 1
ATOM 1285 C CA . HIS A 1 160 ? 2.875 -2.427 5.629 1.00 85.19 160 HIS A CA 1
ATOM 1286 C C . HIS A 1 160 ? 3.379 -3.608 6.469 1.00 85.19 160 HIS A C 1
ATOM 1288 O O . HIS A 1 160 ? 2.812 -3.882 7.519 1.00 85.19 160 HIS A O 1
ATOM 1294 N N . SER A 1 161 ? 4.447 -4.295 6.053 1.00 82.69 161 SER A N 1
ATOM 1295 C CA . SER A 1 161 ? 4.995 -5.420 6.826 1.00 82.69 161 SER A CA 1
ATOM 1296 C C . SER A 1 161 ? 5.833 -5.014 8.042 1.00 82.69 161 SER A C 1
ATOM 1298 O O . SER A 1 161 ? 6.020 -5.834 8.934 1.00 82.69 161 SER A O 1
ATOM 1300 N N . ALA A 1 162 ? 6.368 -3.788 8.071 1.00 78.12 162 ALA A N 1
ATOM 1301 C CA . ALA A 1 162 ? 7.292 -3.339 9.115 1.00 78.12 162 ALA A CA 1
ATOM 1302 C C . ALA A 1 162 ? 6.602 -2.614 10.281 1.00 78.12 162 ALA A C 1
ATOM 1304 O O . ALA A 1 162 ? 7.104 -2.649 11.398 1.00 78.12 162 ALA A O 1
ATOM 1305 N N . GLY A 1 163 ? 5.468 -1.949 10.039 1.00 62.00 163 GLY A N 1
ATOM 1306 C CA . GLY A 1 163 ? 4.757 -1.167 11.060 1.00 62.00 163 GLY A CA 1
ATOM 1307 C C . GLY A 1 163 ? 3.801 -1.960 11.962 1.00 62.00 163 GLY A C 1
ATOM 1308 O O . GLY A 1 163 ? 3.040 -1.339 12.697 1.00 62.00 163 GLY A O 1
ATOM 1309 N N . VAL A 1 164 ? 3.779 -3.295 11.870 1.00 54.91 164 VAL A N 1
ATOM 1310 C CA . VAL A 1 164 ? 2.782 -4.176 12.525 1.00 54.91 164 VAL A CA 1
ATOM 1311 C C . VAL A 1 164 ? 3.402 -5.011 13.668 1.00 54.91 164 VAL A C 1
ATOM 1313 O O . VAL A 1 164 ? 2.846 -6.033 14.056 1.00 54.91 164 VAL A O 1
ATOM 1316 N N . GLU A 1 165 ? 4.540 -4.584 14.226 1.00 30.39 165 GLU A N 1
ATOM 1317 C CA . GLU A 1 165 ? 5.139 -5.176 15.444 1.00 30.39 165 GLU A CA 1
ATOM 1318 C C . GLU A 1 165 ? 4.769 -4.421 16.729 1.00 30.39 165 GLU A C 1
ATOM 1320 O O . GLU A 1 165 ? 4.826 -3.168 16.730 1.00 30.39 165 GLU A O 1
#

Organism: Hevea brasiliensis (NCBI:txid3981)

Nearest PDB structures (foldseek):
  7cka-assembly1_A  TM=1.000E+00  e=3.672E-14  Glycine max
  7eqh-assembly2_B  TM=9.908E-01  e=1.018E-12  Arabidopsis thaliana
  7nxz-assembly1_AAA  TM=4.555E-01  e=9.820E+00  Homo sapiens

InterPro domains:
  IPR002051 Haem oxygenase [cd19165] (27-163)
  IPR016053 Haem oxygenase-like [PF01126] (66-159)
  IPR016084 Haem oxygenase-like, multi-helical [G3DSA:1.20.910.10] (26-165)
  IPR016084 Haem oxygenase-like, multi-helical [SSF48613] (32-163)
  IPR016951 Haem oxygenase (decyclizing), plant [PTHR35703] (10-163)

Solvent-accessible surface area (backbone atoms only — not comparable to full-atom values): 9886 Å² total; per-residue (Å²): 138,89,84,79,85,81,80,82,79,78,81,78,75,78,73,71,84,69,81,73,58,73,36,56,92,80,34,71,69,42,30,50,48,52,56,54,38,37,70,31,20,52,63,67,30,90,67,21,68,35,76,72,87,48,78,88,42,43,36,71,93,75,56,86,85,47,71,69,60,49,47,42,50,50,41,19,50,32,51,35,38,47,43,53,54,50,49,25,68,69,29,88,47,76,76,35,51,77,66,48,93,76,80,74,83,47,37,71,59,44,50,52,52,52,51,52,43,42,73,73,70,47,83,81,65,75,65,44,73,66,32,52,50,49,33,50,50,51,55,52,28,52,77,76,37,57,68,60,31,51,53,51,53,48,50,55,58,50,50,63,70,62,75,76,120

Mean predicted aligned error: 8.78 Å

Sequence (165 aa):
MPLKAAAIVSSTTAEKPQKRYPGEAKGFVEEMRFVAMKLHTREQAKEGEKEVEKPEERAVPKWEPSVEGYLRFLVDSKLVYDTLESIVDKAAYPFYAEFKNTGLERSEKLAKDLEWFKEQGYVIPEASSAGASYAQCLKELSEKDPQAFICHFYNIYFAHSAGVE

Radius of gyration: 23.51 Å; Cα contacts (8 Å, |Δi|>4): 134; chains: 1; bounding box: 96×32×50 Å

Foldseek 3Di:
DDDDDDDDPDPPPPDDPDPQQVQVVVDDLRSLVLVLQCCAPCQQHVSHVDDDPDQVSHNPVSDDDDPLNVLLVLQLLLLQLVLLQVLLVVCLDVCSVVVHPPVLRCNVVSVVVNVVVVVVVDDRDHHDPVSVVVSVVLVVCSNPPVVVNVSVVSCSSVVVVPSPD